Protein AF-A0A2E0V4E2-F1 (afdb_monomer_lite)

pLDDT: mean 83.66, std 15.44, range [44.81, 98.44]

Structure (mmCIF, N/CA/C/O backbone):
data_AF-A0A2E0V4E2-F1
#
_entry.id   AF-A0A2E0V4E2-F1
#
loop_
_atom_site.group_PDB
_atom_site.id
_atom_site.type_symbol
_atom_site.label_atom_id
_atom_site.label_alt_id
_atom_site.label_comp_id
_atom_site.label_asym_id
_atom_site.label_entity_id
_atom_site.label_seq_id
_atom_site.pdbx_PDB_ins_code
_atom_site.Cartn_x
_atom_site.Cartn_y
_atom_site.Cartn_z
_atom_site.occupancy
_atom_site.B_iso_or_equiv
_atom_site.auth_seq_id
_atom_site.auth_comp_id
_atom_site.auth_asym_id
_atom_site.auth_atom_id
_atom_site.pdbx_PDB_model_num
ATOM 1 N N . MET A 1 1 ? -40.213 5.664 66.141 1.00 51.62 1 MET A N 1
ATOM 2 C CA . MET A 1 1 ? -40.006 5.781 64.682 1.00 51.62 1 MET A CA 1
ATOM 3 C C . MET A 1 1 ? -38.745 5.040 64.288 1.00 51.62 1 MET A C 1
ATOM 5 O O . MET A 1 1 ? -37.686 5.347 64.804 1.00 51.62 1 MET A O 1
ATOM 9 N N . SER A 1 2 ? -38.820 4.054 63.411 1.00 54.03 2 SER A N 1
ATOM 10 C CA . SER A 1 2 ? -39.214 2.672 63.722 1.00 54.03 2 SER A CA 1
ATOM 11 C C . SER A 1 2 ? -38.212 1.776 62.985 1.00 54.03 2 SER A C 1
ATOM 13 O O . SER A 1 2 ? -37.871 2.069 61.844 1.00 54.03 2 SER A O 1
ATOM 15 N N . ARG A 1 3 ? -37.694 0.730 63.645 1.00 74.69 3 ARG A N 1
ATOM 16 C CA . ARG A 1 3 ? -36.591 -0.151 63.185 1.00 74.69 3 ARG A CA 1
ATOM 17 C C . ARG A 1 3 ? -36.674 -0.575 61.710 1.00 74.69 3 ARG A C 1
ATOM 19 O O . ARG A 1 3 ? -35.644 -0.775 61.081 1.00 74.69 3 ARG A O 1
ATOM 26 N N . SER A 1 4 ? -37.879 -0.643 61.153 1.00 78.94 4 SER A N 1
ATOM 27 C CA . SER A 1 4 ? -38.151 -0.875 59.737 1.00 78.94 4 SER A CA 1
ATOM 28 C C . SER A 1 4 ? -37.421 0.104 58.808 1.00 78.94 4 SER A C 1
ATOM 30 O O . SER A 1 4 ? -36.828 -0.335 57.834 1.00 78.94 4 SER A O 1
ATOM 32 N N . TRP A 1 5 ? -37.387 1.405 59.113 1.00 87.06 5 TRP A N 1
ATOM 33 C CA . TRP A 1 5 ? -36.746 2.407 58.247 1.00 87.06 5 TRP A CA 1
ATOM 34 C C . TRP A 1 5 ? -35.226 2.201 58.120 1.00 87.06 5 TRP A C 1
ATOM 36 O O . TRP A 1 5 ? -34.673 2.359 57.036 1.00 87.06 5 TRP A O 1
ATOM 46 N N . LEU A 1 6 ? -34.569 1.755 59.197 1.00 87.12 6 LEU A N 1
ATOM 47 C CA . LEU A 1 6 ? -33.147 1.382 59.183 1.00 87.12 6 LEU A CA 1
ATOM 48 C C . LEU A 1 6 ? -32.885 0.099 58.379 1.00 87.12 6 LEU A C 1
ATOM 50 O O . LEU A 1 6 ? -31.862 -0.017 57.717 1.00 87.12 6 LEU A O 1
ATOM 54 N N . ILE A 1 7 ? -33.801 -0.870 58.414 1.00 90.19 7 ILE A N 1
ATOM 55 C CA . ILE A 1 7 ? -33.654 -2.118 57.647 1.00 90.19 7 ILE A CA 1
ATOM 56 C C . ILE A 1 7 ? -33.780 -1.834 56.144 1.00 90.19 7 ILE A C 1
ATOM 58 O O . ILE A 1 7 ? -32.973 -2.322 55.354 1.00 90.19 7 ILE A O 1
ATOM 62 N N . TRP A 1 8 ? -34.746 -0.998 55.749 1.00 93.94 8 TRP A N 1
ATOM 63 C CA . TRP A 1 8 ? -34.920 -0.590 54.354 1.00 93.94 8 TRP A CA 1
ATOM 64 C C . TRP A 1 8 ? -33.734 0.222 53.825 1.00 93.94 8 TRP A C 1
ATOM 66 O O . TRP A 1 8 ? -33.329 0.009 52.685 1.00 93.94 8 TRP A O 1
ATOM 76 N N . SER A 1 9 ? -33.137 1.104 54.636 1.00 94.50 9 SER A N 1
ATOM 77 C CA . SER A 1 9 ? -31.962 1.871 54.204 1.00 94.50 9 SER A CA 1
ATOM 78 C C . SER A 1 9 ? -30.729 0.987 54.005 1.00 94.50 9 SER A C 1
ATOM 80 O O . SER A 1 9 ? -30.038 1.134 52.999 1.00 94.50 9 SER A O 1
ATOM 82 N N . VAL A 1 10 ? -30.482 0.026 54.902 1.00 94.38 10 VAL A N 1
ATOM 83 C CA . VAL A 1 10 ? -29.373 -0.933 54.764 1.00 94.38 10 VAL A CA 1
ATOM 84 C C . VAL A 1 10 ? -29.558 -1.815 53.529 1.00 94.38 10 VAL A C 1
ATOM 86 O O . VAL A 1 10 ? -28.608 -2.017 52.772 1.00 94.38 10 VAL A O 1
ATOM 89 N N . LEU A 1 11 ? -30.777 -2.301 53.282 1.00 94.31 11 LEU A N 1
ATOM 90 C CA . LEU A 1 11 ? -31.077 -3.100 52.094 1.00 94.31 11 LEU A CA 1
ATOM 91 C C . LEU A 1 11 ? -30.887 -2.288 50.807 1.00 94.31 11 LEU A C 1
ATOM 93 O O . LEU A 1 11 ? -30.248 -2.768 49.872 1.00 94.31 11 LEU A O 1
ATOM 97 N N . ALA A 1 12 ? -31.376 -1.046 50.777 1.00 96.00 12 ALA A N 1
ATOM 98 C CA . ALA A 1 12 ? -31.186 -0.148 49.642 1.00 96.00 12 ALA A CA 1
ATOM 99 C C . ALA A 1 12 ? -29.699 0.151 49.394 1.00 96.00 12 ALA A C 1
ATOM 101 O O . ALA A 1 12 ? -29.256 0.134 48.248 1.00 96.00 12 ALA A O 1
ATOM 102 N N . ALA A 1 13 ? -28.913 0.359 50.453 1.00 96.06 13 ALA A N 1
ATOM 103 C CA . ALA A 1 13 ? -27.472 0.561 50.342 1.00 96.06 13 ALA A CA 1
ATOM 104 C C . ALA A 1 13 ? -26.766 -0.673 49.757 1.00 96.06 13 ALA A C 1
ATOM 106 O O . ALA A 1 13 ? -25.946 -0.540 48.853 1.00 96.06 13 ALA A O 1
ATOM 107 N N . CYS A 1 14 ? -27.116 -1.878 50.218 1.00 95.56 14 CYS A N 1
ATOM 108 C CA . CYS A 1 14 ? -26.550 -3.121 49.695 1.00 95.56 14 CYS A CA 1
ATOM 109 C C . CYS A 1 14 ? -26.903 -3.327 48.211 1.00 95.56 14 CYS A C 1
ATOM 111 O O . CYS A 1 14 ? -26.028 -3.622 47.398 1.00 95.56 14 CYS A O 1
ATOM 113 N N . ALA A 1 15 ? -28.162 -3.083 47.836 1.00 96.31 15 ALA A N 1
ATOM 114 C CA . ALA A 1 15 ? -28.607 -3.154 46.447 1.00 96.31 15 ALA A CA 1
ATOM 115 C C . ALA A 1 15 ? -27.879 -2.133 45.553 1.00 96.31 15 ALA A C 1
ATOM 117 O O . ALA A 1 15 ? -27.413 -2.489 44.472 1.00 96.31 15 ALA A O 1
ATOM 118 N N . LEU A 1 16 ? -27.719 -0.888 46.018 1.00 97.12 16 LEU A N 1
ATOM 119 C CA . LEU A 1 16 ?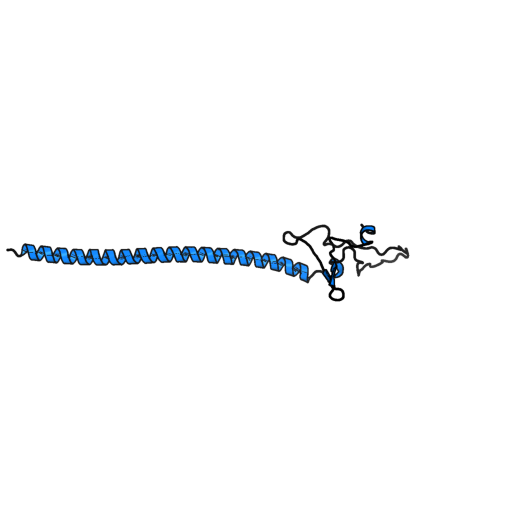 -26.980 0.151 45.294 1.00 97.12 16 LEU A CA 1
ATOM 120 C C . LEU A 1 16 ? -25.508 -0.212 45.095 1.00 97.12 16 LEU A C 1
ATOM 122 O O . LEU A 1 16 ? -24.970 0.049 44.023 1.00 97.12 16 LEU A O 1
ATOM 126 N N . LEU A 1 17 ? -24.863 -0.835 46.084 1.00 97.12 17 LEU A N 1
ATOM 127 C CA . LEU A 1 17 ? -23.480 -1.297 45.943 1.00 97.12 17 LEU A CA 1
ATOM 128 C C . LEU A 1 17 ? -23.349 -2.375 44.861 1.00 97.12 17 LEU A C 1
ATOM 130 O O . LEU A 1 17 ? -22.446 -2.289 44.031 1.00 97.12 17 LEU A O 1
ATOM 134 N N . ILE A 1 18 ? -24.260 -3.353 44.831 1.00 96.62 18 ILE A N 1
ATOM 135 C CA . ILE A 1 18 ? -24.245 -4.428 43.827 1.00 96.62 18 ILE A CA 1
ATOM 136 C C . ILE A 1 18 ? -24.488 -3.859 42.426 1.00 96.62 18 ILE A C 1
ATOM 138 O O . ILE A 1 18 ? -23.710 -4.119 41.508 1.00 96.62 18 ILE A O 1
ATOM 142 N N . VAL A 1 19 ? -25.536 -3.045 42.263 1.00 97.00 19 VAL A N 1
ATOM 143 C CA . VAL A 1 19 ? -25.867 -2.425 40.972 1.00 97.00 19 VAL A CA 1
ATOM 144 C C . VAL A 1 19 ? -24.749 -1.488 40.519 1.00 97.00 19 VAL A C 1
ATOM 146 O O . VAL A 1 19 ? -24.380 -1.505 39.350 1.00 97.00 19 VAL A O 1
ATOM 149 N N . GLY A 1 20 ? -24.159 -0.718 41.435 1.00 97.44 20 GLY A N 1
ATOM 150 C CA . GLY A 1 20 ? -23.031 0.163 41.142 1.00 97.44 20 GLY A CA 1
ATOM 151 C C . GLY A 1 20 ? -21.796 -0.601 40.664 1.00 97.44 20 GLY A C 1
ATOM 152 O O . GLY A 1 20 ? -21.200 -0.225 39.656 1.00 97.44 20 GLY A O 1
ATOM 153 N N . ALA A 1 21 ? -21.442 -1.704 41.331 1.00 96.69 21 ALA A N 1
ATOM 154 C CA . ALA A 1 21 ? -20.321 -2.549 40.925 1.00 96.69 21 ALA A CA 1
ATOM 155 C C . ALA A 1 21 ? -20.545 -3.173 39.538 1.00 96.69 21 ALA A C 1
ATOM 157 O O . ALA A 1 21 ? -19.646 -3.150 38.697 1.00 96.69 21 ALA A O 1
ATOM 158 N N . MET A 1 22 ? -21.755 -3.674 39.279 1.00 97.12 22 MET A N 1
ATOM 159 C CA . MET A 1 22 ? -22.117 -4.292 38.003 1.00 97.12 22 MET A CA 1
ATOM 160 C C . MET A 1 22 ? -22.198 -3.269 36.862 1.00 97.12 22 MET A C 1
ATOM 162 O O . MET A 1 22 ? -21.741 -3.534 35.752 1.00 97.12 22 MET A O 1
ATOM 166 N N . ALA A 1 23 ? -22.716 -2.069 37.126 1.00 96.88 23 ALA A N 1
ATOM 167 C CA . ALA A 1 23 ? -22.721 -0.977 36.157 1.00 96.88 23 ALA A CA 1
ATOM 168 C C . ALA A 1 23 ? -21.293 -0.520 35.823 1.00 96.88 23 ALA A C 1
ATOM 170 O O . ALA A 1 23 ? -20.975 -0.269 34.660 1.00 96.88 23 ALA A O 1
ATOM 171 N N . TRP A 1 24 ? -20.411 -0.455 36.824 1.00 97.94 24 TRP A N 1
ATOM 172 C CA . TRP A 1 24 ? -19.012 -0.093 36.618 1.00 97.94 24 TRP A CA 1
ATOM 173 C C . TRP A 1 24 ? -18.258 -1.140 35.792 1.00 97.94 24 TRP A C 1
ATOM 175 O O . TRP A 1 24 ? -17.572 -0.771 34.838 1.00 97.94 24 TRP A O 1
ATOM 185 N N . SER A 1 25 ? -18.423 -2.432 36.099 1.00 97.06 25 SER A N 1
ATOM 186 C CA . SER A 1 25 ? -17.797 -3.505 35.317 1.00 97.06 25 SER A CA 1
ATOM 187 C C . SER A 1 25 ? -18.317 -3.541 33.881 1.00 97.06 25 SER A C 1
ATOM 189 O O . SER A 1 25 ? -17.521 -3.667 32.955 1.00 97.06 25 SER A O 1
ATOM 191 N N . THR A 1 26 ? -19.622 -3.340 33.682 1.00 96.88 26 THR A N 1
ATOM 192 C CA . THR A 1 26 ? -20.242 -3.296 32.348 1.00 96.88 26 THR A CA 1
ATOM 193 C C . THR A 1 26 ? -19.705 -2.130 31.524 1.00 96.88 26 THR A C 1
ATOM 195 O O . THR A 1 26 ? -19.318 -2.311 30.376 1.00 96.88 26 THR A O 1
ATOM 198 N N . ASN A 1 27 ? -19.595 -0.936 32.113 1.00 97.19 27 ASN A N 1
ATOM 199 C CA . ASN A 1 27 ? -19.032 0.221 31.416 1.00 97.19 27 ASN A CA 1
ATOM 200 C C . ASN A 1 27 ? -17.558 -0.016 31.030 1.00 97.19 27 ASN A C 1
ATOM 202 O O . ASN A 1 27 ? -17.116 0.371 29.952 1.00 97.19 27 ASN A O 1
ATOM 206 N N . LYS A 1 28 ? -16.791 -0.711 31.880 1.00 97.25 28 LYS A N 1
ATOM 207 C CA . LYS A 1 28 ? -15.421 -1.114 31.540 1.00 97.25 28 LYS A CA 1
ATOM 208 C C . LYS A 1 28 ? -15.359 -2.169 30.441 1.00 97.25 28 LYS A C 1
ATOM 210 O O . LYS A 1 28 ? -14.478 -2.054 29.598 1.00 97.25 28 LYS A O 1
ATOM 215 N N . ALA A 1 29 ? -16.277 -3.130 30.422 1.00 97.31 29 ALA A N 1
ATOM 216 C CA . ALA A 1 29 ? -16.377 -4.104 29.340 1.00 97.31 29 ALA A CA 1
ATOM 217 C C . ALA A 1 29 ? -16.668 -3.415 27.997 1.00 97.31 29 ALA A C 1
ATOM 219 O O . ALA A 1 29 ? -15.917 -3.618 27.052 1.00 97.31 29 ALA A O 1
ATOM 220 N N . ILE A 1 30 ? -17.645 -2.501 27.950 1.00 97.31 30 ILE A N 1
ATOM 221 C CA . ILE A 1 30 ? -17.983 -1.743 26.731 1.00 97.31 30 ILE A CA 1
ATOM 222 C C . ILE A 1 30 ? -16.782 -0.922 26.239 1.00 97.31 30 ILE A C 1
ATOM 224 O O . ILE A 1 30 ? -16.432 -0.977 25.066 1.00 97.31 30 ILE A O 1
ATOM 228 N N . GLN A 1 31 ? -16.078 -0.222 27.137 1.00 96.62 31 GLN A N 1
ATOM 229 C CA . GLN A 1 31 ? -14.870 0.532 26.765 1.00 96.62 31 GLN A CA 1
ATOM 230 C C . GLN A 1 31 ? -13.743 -0.359 26.221 1.00 96.62 31 GLN A C 1
ATOM 232 O O . GLN A 1 31 ? -12.905 0.116 25.454 1.00 96.62 31 GLN A O 1
ATOM 237 N N . LEU A 1 32 ? -13.657 -1.615 26.668 1.00 97.19 32 LEU A N 1
ATOM 238 C CA . LEU A 1 32 ? -12.674 -2.570 26.157 1.00 97.19 32 LEU A CA 1
ATOM 239 C C . LEU A 1 32 ? -13.087 -3.097 24.786 1.00 97.19 32 LEU A C 1
ATOM 241 O O . LEU A 1 32 ? -12.245 -3.127 23.897 1.00 97.19 32 LEU A O 1
ATOM 245 N N . GLU A 1 33 ? -14.361 -3.438 24.604 1.00 97.00 33 GLU A N 1
ATOM 246 C CA . GLU A 1 33 ? -14.906 -3.878 23.317 1.00 97.00 33 GLU A CA 1
ATOM 247 C C . GLU A 1 33 ? -14.745 -2.799 22.241 1.00 97.00 33 GLU A C 1
ATOM 249 O O . GLU A 1 33 ? -14.282 -3.102 21.147 1.00 97.00 33 GLU A O 1
ATOM 254 N N . GLU A 1 34 ? -15.019 -1.529 22.555 1.00 96.62 34 GLU A N 1
ATOM 255 C CA . GLU A 1 34 ? -14.806 -0.413 21.621 1.00 96.62 34 GLU A CA 1
ATOM 256 C C . GLU A 1 34 ? -13.338 -0.293 21.191 1.00 96.62 34 GLU A C 1
ATOM 258 O O . GLU A 1 34 ? -13.034 -0.140 20.008 1.00 96.62 34 GLU A O 1
ATOM 263 N N . LYS A 1 35 ? -12.406 -0.393 22.145 1.00 96.69 35 LYS A N 1
ATOM 264 C CA . LYS A 1 35 ? -10.967 -0.348 21.849 1.00 96.69 35 LYS A CA 1
ATOM 265 C C . LYS A 1 35 ? -10.510 -1.554 21.045 1.00 96.69 35 LYS A C 1
ATOM 267 O O . LYS A 1 35 ? -9.656 -1.406 20.177 1.00 96.69 35 LYS A O 1
ATOM 272 N N . GLN A 1 36 ? -11.051 -2.727 21.351 1.00 96.94 36 GLN A N 1
ATOM 273 C CA . GLN A 1 36 ? -10.741 -3.948 20.631 1.00 96.94 36 GLN A CA 1
ATOM 274 C C . GLN A 1 36 ? -11.250 -3.866 19.190 1.00 96.94 36 GLN A C 1
ATOM 276 O O . GLN A 1 36 ? -10.480 -4.140 18.281 1.00 96.94 36 GLN A O 1
ATOM 281 N N . ALA A 1 37 ? -12.480 -3.397 18.972 1.00 96.44 37 ALA A N 1
ATOM 282 C CA . ALA A 1 37 ? -13.040 -3.218 17.635 1.00 96.44 37 ALA A CA 1
ATOM 283 C C . ALA A 1 37 ? -12.217 -2.233 16.787 1.00 96.44 37 ALA A C 1
ATOM 285 O O . ALA A 1 37 ? -11.959 -2.491 15.613 1.00 96.44 37 ALA A O 1
ATOM 286 N N . LEU A 1 38 ? -11.756 -1.128 17.386 1.00 96.88 38 LEU A N 1
ATOM 287 C CA . LEU A 1 38 ? -10.854 -0.188 16.713 1.00 96.88 38 LEU A CA 1
ATOM 288 C C . LEU A 1 38 ? -9.515 -0.849 16.359 1.00 96.88 38 LEU A C 1
ATOM 290 O O . LEU A 1 38 ? -9.098 -0.788 15.205 1.00 96.88 38 LEU A O 1
ATOM 294 N N . ALA A 1 39 ? -8.888 -1.539 17.314 1.00 96.38 39 ALA A N 1
ATOM 295 C CA . ALA A 1 39 ? -7.614 -2.221 17.094 1.00 96.38 39 ALA A CA 1
ATOM 296 C C . ALA A 1 39 ? -7.712 -3.333 16.034 1.00 96.38 39 ALA A C 1
ATOM 298 O O . ALA A 1 39 ? -6.794 -3.497 15.235 1.00 96.38 39 ALA A O 1
ATOM 299 N N . GLU A 1 40 ? -8.821 -4.074 15.998 1.00 96.75 40 GLU A N 1
ATOM 300 C CA . GLU A 1 40 ? -9.098 -5.074 14.963 1.00 96.75 40 GLU A CA 1
ATOM 301 C C . GLU A 1 40 ? -9.235 -4.415 13.584 1.00 96.75 40 GLU A C 1
ATOM 303 O O . GLU A 1 40 ? -8.632 -4.886 12.621 1.00 96.75 40 GLU A O 1
ATOM 308 N N . SER A 1 41 ? -9.949 -3.287 13.487 1.00 96.25 41 SER A N 1
ATOM 309 C CA . SER A 1 41 ? -10.097 -2.564 12.217 1.00 96.25 41 SER A CA 1
ATOM 310 C C . SER A 1 41 ? -8.777 -1.980 11.695 1.00 96.25 41 SER A C 1
ATOM 312 O O . SER A 1 41 ? -8.508 -2.050 10.493 1.00 96.25 41 SER A O 1
ATOM 314 N N . ASP A 1 42 ? -7.928 -1.469 12.591 1.00 97.19 42 ASP A N 1
ATOM 315 C CA . ASP A 1 42 ? -6.602 -0.957 12.243 1.00 97.19 42 ASP A CA 1
ATOM 316 C C . ASP A 1 42 ? -5.692 -2.102 11.777 1.00 97.19 42 ASP A C 1
ATOM 318 O O . ASP A 1 42 ? -5.045 -1.998 10.733 1.00 97.19 42 ASP A O 1
ATOM 322 N N . ALA A 1 43 ? -5.709 -3.238 12.483 1.00 97.38 43 ALA A N 1
ATOM 323 C CA . ALA A 1 43 ? -4.943 -4.424 12.108 1.00 97.38 43 ALA A CA 1
ATOM 324 C C . ALA A 1 43 ? -5.372 -4.991 10.742 1.00 97.38 43 ALA A C 1
ATOM 326 O O . ALA A 1 43 ? -4.526 -5.404 9.946 1.00 97.38 43 ALA A O 1
ATOM 327 N N . GLU A 1 44 ? -6.671 -4.983 10.426 1.00 97.75 44 GLU A N 1
ATOM 328 C CA . GLU A 1 44 ? -7.155 -5.371 9.098 1.00 97.75 44 GLU A CA 1
ATOM 329 C C . GLU A 1 44 ? -6.631 -4.449 7.992 1.00 97.75 44 GLU A C 1
ATOM 331 O O . GLU A 1 44 ? -6.280 -4.923 6.906 1.00 97.75 44 GLU A O 1
ATOM 336 N N . LEU A 1 45 ? -6.592 -3.137 8.238 1.00 97.56 45 LEU A N 1
ATOM 337 C CA . LEU A 1 45 ? -6.066 -2.176 7.274 1.00 97.56 45 LEU A CA 1
ATOM 338 C C . LEU A 1 45 ? -4.567 -2.395 7.054 1.00 97.56 45 LEU A C 1
ATOM 340 O O . LEU A 1 45 ? -4.130 -2.488 5.904 1.00 97.56 45 LEU A O 1
ATOM 344 N N . GLU A 1 46 ? -3.796 -2.522 8.134 1.00 98.06 46 GLU A N 1
ATOM 345 C CA . GLU A 1 46 ? -2.359 -2.799 8.078 1.00 98.06 46 GLU A CA 1
ATOM 346 C C . GLU A 1 46 ? -2.066 -4.085 7.302 1.00 98.06 46 GLU A C 1
ATOM 348 O O . GLU A 1 46 ? -1.190 -4.106 6.433 1.00 98.06 46 GLU A O 1
ATOM 353 N N . GLU A 1 47 ? -2.841 -5.144 7.538 1.00 97.81 47 GLU A N 1
ATOM 354 C CA . GLU A 1 47 ? -2.673 -6.415 6.841 1.00 97.81 47 GLU A CA 1
ATOM 355 C C . GLU A 1 47 ? -2.966 -6.297 5.341 1.00 97.81 47 GLU A C 1
ATOM 357 O O . GLU A 1 47 ? -2.219 -6.825 4.512 1.00 97.81 47 GLU A O 1
ATOM 362 N N . ARG A 1 48 ? -4.014 -5.558 4.961 1.00 98.12 48 ARG A N 1
ATOM 363 C CA . ARG A 1 48 ? -4.335 -5.305 3.548 1.00 98.12 48 ARG A CA 1
ATOM 364 C C . ARG A 1 48 ? -3.232 -4.507 2.860 1.00 98.12 48 ARG A C 1
ATOM 366 O O . ARG A 1 48 ? -2.850 -4.860 1.745 1.00 98.12 48 ARG A O 1
ATOM 373 N N . VAL A 1 49 ? -2.694 -3.483 3.525 1.00 98.25 49 VAL A N 1
ATOM 374 C CA . VAL A 1 49 ? -1.573 -2.677 3.013 1.00 98.25 49 VAL A CA 1
ATOM 375 C C . VAL A 1 49 ? -0.325 -3.540 2.842 1.00 98.25 49 VAL A C 1
ATOM 377 O O . VAL A 1 49 ? 0.309 -3.519 1.783 1.00 98.25 49 VAL A O 1
ATOM 380 N N . ARG A 1 50 ? -0.000 -4.360 3.846 1.00 98.19 50 ARG A N 1
ATOM 381 C CA . ARG A 1 50 ? 1.127 -5.295 3.796 1.00 98.19 50 ARG A CA 1
ATOM 382 C C . ARG A 1 50 ? 0.983 -6.282 2.641 1.00 98.19 50 ARG A C 1
ATOM 384 O O . ARG A 1 50 ? 1.937 -6.500 1.897 1.00 98.19 50 ARG A O 1
ATOM 391 N N . MET A 1 51 ? -0.213 -6.833 2.446 1.00 98.44 51 MET A N 1
ATOM 392 C CA . MET A 1 51 ? -0.499 -7.754 1.350 1.00 98.44 51 MET A CA 1
ATOM 393 C C . MET A 1 51 ? -0.394 -7.075 -0.019 1.00 98.44 51 MET A C 1
ATOM 395 O O . MET A 1 51 ? 0.186 -7.654 -0.939 1.00 98.44 51 MET A O 1
ATOM 399 N N . SER A 1 52 ? -0.927 -5.859 -0.178 1.00 98.06 52 SER A N 1
ATOM 400 C CA . SER A 1 52 ? -0.804 -5.129 -1.444 1.00 98.06 52 SER A CA 1
ATOM 401 C C . SER A 1 52 ? 0.650 -4.807 -1.763 1.00 98.06 52 SER A C 1
ATOM 403 O O . SER A 1 52 ? 1.079 -5.014 -2.895 1.00 98.06 52 SER A O 1
ATOM 405 N N . LEU A 1 53 ? 1.426 -4.384 -0.762 1.00 97.88 53 LEU A N 1
ATOM 406 C CA . LEU A 1 53 ? 2.835 -4.062 -0.947 1.00 97.88 53 LEU A CA 1
ATOM 407 C C . LEU A 1 53 ? 3.640 -5.305 -1.330 1.00 97.88 53 LEU A C 1
ATOM 409 O O . LEU A 1 53 ? 4.427 -5.250 -2.267 1.00 97.88 53 LEU A O 1
ATOM 413 N N . ALA A 1 54 ? 3.383 -6.444 -0.682 1.00 97.75 54 ALA A N 1
ATOM 414 C CA . ALA A 1 54 ? 4.021 -7.708 -1.038 1.00 97.75 54 ALA A CA 1
ATOM 415 C C . ALA A 1 54 ? 3.697 -8.141 -2.481 1.00 97.75 54 ALA A C 1
ATOM 417 O O . ALA A 1 54 ? 4.564 -8.649 -3.190 1.00 97.75 54 ALA A O 1
ATOM 418 N N . ARG A 1 55 ? 2.461 -7.913 -2.949 1.00 96.06 55 ARG A N 1
ATOM 419 C CA . ARG A 1 55 ? 2.085 -8.183 -4.348 1.00 96.06 55 ARG A CA 1
ATOM 420 C C . ARG A 1 55 ? 2.793 -7.248 -5.326 1.00 96.06 55 ARG A C 1
ATOM 422 O O . ARG A 1 55 ? 3.248 -7.710 -6.367 1.00 96.06 55 ARG A O 1
ATOM 429 N N . MET A 1 56 ? 2.904 -5.964 -4.990 1.00 96.25 56 MET A N 1
ATOM 430 C CA . MET A 1 56 ? 3.643 -4.992 -5.799 1.00 96.25 56 MET A CA 1
ATOM 431 C C . MET A 1 56 ? 5.131 -5.347 -5.876 1.00 96.25 56 MET A C 1
ATOM 433 O O . MET A 1 56 ? 5.699 -5.329 -6.963 1.00 96.25 56 MET A O 1
ATOM 437 N N . ASP A 1 57 ? 5.740 -5.727 -4.753 1.00 96.50 57 ASP A N 1
ATOM 438 C CA . ASP A 1 57 ? 7.152 -6.113 -4.674 1.00 96.50 57 ASP A CA 1
ATOM 439 C C . ASP A 1 57 ? 7.448 -7.381 -5.485 1.00 96.50 57 ASP A C 1
ATOM 441 O O . ASP A 1 57 ? 8.406 -7.432 -6.257 1.00 96.50 57 ASP A O 1
ATOM 445 N N . SER A 1 58 ? 6.564 -8.380 -5.405 1.00 94.94 58 SER A N 1
ATOM 446 C CA . SER A 1 58 ? 6.668 -9.584 -6.230 1.00 94.94 58 SER A CA 1
ATOM 447 C C . SER A 1 58 ? 6.557 -9.274 -7.726 1.00 94.94 58 SER A C 1
ATOM 449 O O . SER A 1 58 ? 7.311 -9.849 -8.513 1.00 94.94 58 SER A O 1
ATOM 451 N N . ALA A 1 59 ? 5.648 -8.380 -8.129 1.00 92.62 59 ALA A N 1
ATOM 452 C CA . ALA A 1 59 ? 5.509 -7.976 -9.527 1.00 92.62 59 ALA A CA 1
ATOM 453 C C . ALA A 1 59 ? 6.741 -7.193 -10.020 1.00 92.62 59 ALA A C 1
ATOM 455 O O . ALA A 1 59 ? 7.274 -7.487 -11.090 1.00 92.62 59 ALA A O 1
ATOM 456 N N . ALA A 1 60 ? 7.236 -6.248 -9.216 1.00 93.50 60 ALA A N 1
ATOM 457 C CA . ALA A 1 60 ? 8.423 -5.454 -9.529 1.00 93.50 60 ALA A CA 1
ATOM 458 C C . ALA A 1 60 ? 9.692 -6.319 -9.613 1.00 93.50 60 ALA A C 1
ATOM 460 O O . ALA A 1 60 ? 10.500 -6.148 -10.524 1.00 93.50 60 ALA A O 1
ATOM 461 N N . SER A 1 61 ? 9.839 -7.293 -8.711 1.00 94.81 61 SER A N 1
ATOM 462 C CA . SER A 1 61 ? 10.957 -8.243 -8.718 1.00 94.81 61 SER A CA 1
ATOM 463 C C . SER A 1 61 ? 10.993 -9.080 -9.995 1.00 94.81 61 SER A C 1
ATOM 465 O O . SER A 1 61 ? 12.061 -9.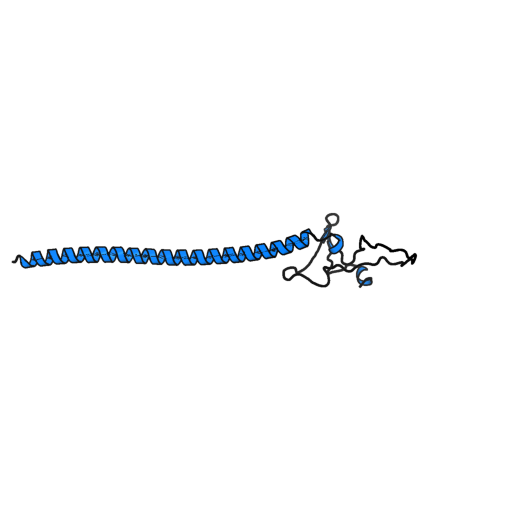278 -10.570 1.00 94.81 61 SER A O 1
ATOM 467 N N . GLY A 1 62 ? 9.830 -9.535 -10.474 1.00 91.25 62 GLY A N 1
ATOM 468 C CA . GLY A 1 62 ? 9.721 -10.252 -11.745 1.00 91.25 62 GLY A CA 1
ATOM 469 C C . GLY A 1 62 ? 10.221 -9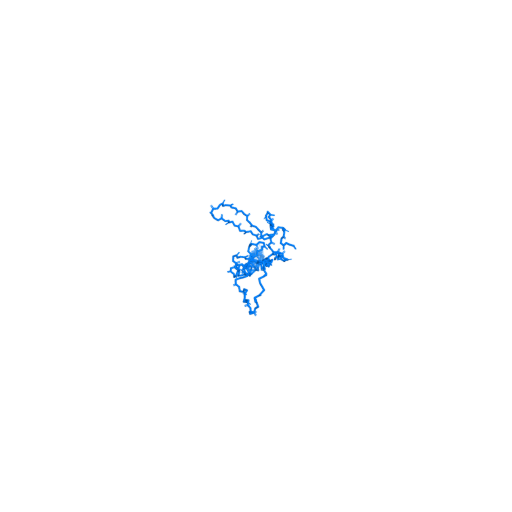.421 -12.928 1.00 91.25 62 GLY A C 1
ATOM 470 O O . GLY A 1 62 ? 11.004 -9.916 -13.737 1.00 91.25 62 GLY A O 1
ATOM 471 N N . LEU A 1 63 ? 9.836 -8.142 -12.985 1.00 90.31 63 LEU A N 1
ATOM 472 C CA . LEU A 1 63 ? 10.316 -7.215 -14.011 1.00 90.31 63 LEU A CA 1
ATOM 473 C C . LEU A 1 63 ? 11.834 -6.994 -13.914 1.00 90.31 63 LEU A C 1
ATOM 475 O O . LEU A 1 63 ? 12.532 -7.070 -14.919 1.00 90.31 63 LEU A O 1
ATOM 479 N N . MET A 1 64 ? 12.354 -6.784 -12.703 1.00 92.25 64 MET A N 1
ATOM 480 C CA . MET A 1 64 ? 13.782 -6.548 -12.478 1.00 92.25 64 MET A CA 1
ATOM 481 C C . MET A 1 64 ? 14.648 -7.742 -12.901 1.00 92.25 64 MET A C 1
ATOM 483 O O . MET A 1 64 ? 15.726 -7.552 -13.457 1.00 92.25 64 MET A O 1
ATOM 487 N N . ILE A 1 65 ? 14.190 -8.977 -12.663 1.00 93.31 65 ILE A N 1
ATOM 488 C CA . ILE A 1 65 ? 14.917 -10.187 -13.077 1.00 93.31 65 ILE A CA 1
ATOM 489 C C . ILE A 1 65 ? 15.023 -10.263 -14.602 1.00 93.31 65 ILE A C 1
ATOM 491 O O . ILE A 1 65 ? 16.100 -10.569 -15.113 1.00 93.31 65 ILE A O 1
ATOM 495 N N . LEU A 1 66 ? 13.928 -9.980 -15.315 1.00 89.00 66 LEU A N 1
ATOM 496 C CA . LEU A 1 66 ? 13.911 -9.982 -16.779 1.00 89.00 66 LEU A CA 1
ATOM 497 C C . LEU A 1 66 ? 14.860 -8.925 -17.346 1.00 89.00 66 LEU A C 1
ATOM 499 O O . LEU A 1 66 ? 15.646 -9.231 -18.239 1.00 89.00 66 LEU A O 1
ATOM 503 N N . GLU A 1 67 ? 14.833 -7.713 -16.793 1.00 88.69 67 GLU A N 1
ATOM 504 C CA . GLU A 1 67 ? 15.707 -6.630 -17.246 1.00 88.69 67 GLU A CA 1
ATOM 505 C C . GLU A 1 67 ? 17.181 -6.894 -16.907 1.00 88.69 67 GLU A C 1
ATOM 507 O O . GLU A 1 67 ? 18.047 -6.672 -17.744 1.00 88.69 67 GLU A O 1
ATOM 512 N N . ASN A 1 68 ? 17.491 -7.472 -15.743 1.00 91.50 68 ASN A N 1
ATOM 513 C CA . ASN A 1 68 ? 18.871 -7.812 -15.374 1.00 91.50 68 ASN A CA 1
ATOM 514 C C . ASN A 1 68 ? 19.481 -8.932 -16.240 1.00 91.50 68 ASN A C 1
ATOM 516 O O . ASN A 1 68 ? 20.700 -9.051 -16.331 1.00 91.50 68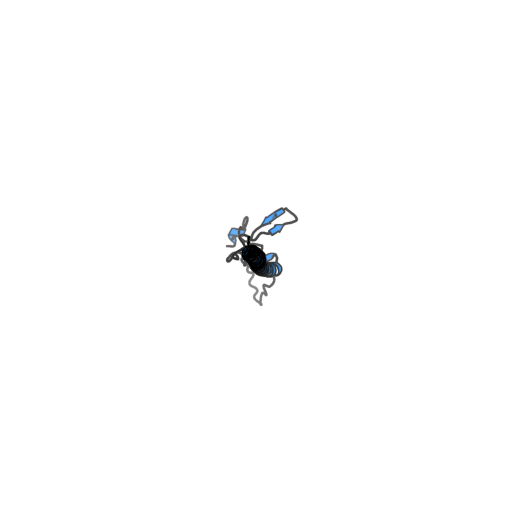 ASN A O 1
ATOM 520 N N . GLN A 1 69 ? 18.653 -9.779 -16.856 1.00 90.62 69 GLN A N 1
ATOM 521 C CA . GLN A 1 69 ? 19.108 -10.815 -17.791 1.00 90.62 69 GLN A CA 1
ATOM 522 C C . GLN A 1 69 ? 19.173 -10.322 -19.241 1.00 90.62 69 GLN A C 1
ATOM 524 O O . GLN A 1 69 ? 19.595 -11.078 -20.118 1.00 90.62 69 GLN A O 1
ATOM 529 N N . ARG A 1 70 ? 18.746 -9.085 -19.519 1.00 88.19 70 ARG A N 1
ATOM 530 C CA . ARG A 1 70 ? 18.656 -8.564 -20.879 1.00 88.19 70 ARG A CA 1
ATOM 531 C C . ARG A 1 70 ? 20.037 -8.113 -21.389 1.00 88.19 70 ARG A C 1
ATOM 533 O O . ARG A 1 70 ? 20.689 -7.301 -20.736 1.00 88.19 70 ARG A O 1
ATOM 540 N N . PRO A 1 71 ? 20.482 -8.588 -22.567 1.00 88.00 71 PRO A N 1
ATOM 541 C CA . PRO A 1 71 ? 21.673 -8.068 -23.235 1.00 88.00 71 PRO A CA 1
ATOM 542 C C . PRO A 1 71 ? 21.533 -6.595 -23.636 1.00 88.00 71 PRO A C 1
ATOM 544 O O . PRO A 1 71 ? 20.452 -6.156 -24.026 1.00 88.00 71 PRO A O 1
ATOM 547 N N . LEU A 1 72 ? 22.648 -5.858 -23.619 1.00 84.69 72 LEU A N 1
ATOM 548 C CA . LEU A 1 72 ? 22.685 -4.425 -23.949 1.00 84.69 72 LEU A CA 1
ATOM 549 C C . LEU A 1 72 ? 22.205 -4.134 -25.381 1.00 84.69 72 LEU A C 1
ATOM 551 O O . LEU A 1 72 ? 21.399 -3.234 -25.584 1.00 84.69 72 LEU A O 1
ATOM 555 N N . HIS A 1 73 ? 22.594 -4.956 -26.360 1.00 84.94 73 HIS A N 1
ATOM 556 C CA . HIS A 1 73 ? 22.210 -4.769 -27.766 1.00 84.94 73 HIS A CA 1
ATOM 557 C C . HIS A 1 73 ? 20.693 -4.894 -28.020 1.00 84.94 73 HIS A C 1
ATOM 559 O O . HIS A 1 73 ? 20.208 -4.487 -29.069 1.00 84.94 73 HIS A O 1
ATOM 565 N N . HIS A 1 74 ? 19.897 -5.409 -27.069 1.00 87.56 74 HIS A N 1
ATOM 566 C CA . HIS A 1 74 ? 18.436 -5.377 -27.195 1.00 87.56 74 HIS A CA 1
ATOM 567 C C . HIS A 1 74 ? 17.851 -3.959 -27.073 1.00 87.56 74 HIS A C 1
ATOM 569 O O . HIS A 1 74 ? 16.702 -3.763 -27.470 1.00 87.56 74 HIS A O 1
ATOM 575 N N . TYR A 1 75 ? 18.588 -2.985 -26.526 1.00 87.25 75 TYR A N 1
ATOM 576 C CA . TYR A 1 75 ? 18.144 -1.589 -26.423 1.00 87.25 75 TYR A CA 1
ATOM 577 C C . TYR A 1 75 ? 18.422 -0.766 -27.696 1.00 87.25 75 TYR A C 1
ATOM 579 O O . TYR A 1 75 ? 17.957 0.370 -27.808 1.00 87.25 75 TYR A O 1
ATOM 587 N N . GLU A 1 76 ? 19.077 -1.359 -28.693 1.00 85.38 76 GLU A N 1
ATOM 588 C CA . GLU A 1 76 ? 19.206 -0.792 -30.034 1.00 85.38 76 GLU A CA 1
ATOM 589 C C . GLU A 1 76 ? 17.986 -1.182 -30.886 1.00 85.38 76 GLU A C 1
ATOM 591 O O . GLU A 1 76 ? 17.505 -2.308 -30.762 1.00 85.38 76 GLU A O 1
ATOM 596 N N . PRO A 1 77 ? 17.456 -0.307 -31.761 1.00 82.50 77 PRO A N 1
ATOM 597 C CA . PRO A 1 77 ? 16.321 -0.650 -32.627 1.00 82.50 77 PRO A CA 1
ATOM 598 C C . PRO A 1 77 ? 16.610 -1.834 -33.563 1.00 82.50 77 PRO A C 1
ATOM 600 O O . PRO A 1 77 ? 15.746 -2.689 -33.784 1.00 82.50 77 PRO A O 1
ATOM 603 N N . PHE A 1 78 ? 17.843 -1.891 -34.069 1.00 82.25 78 PHE A N 1
ATOM 604 C CA . PHE A 1 78 ? 18.369 -2.927 -34.947 1.00 82.25 78 PHE A CA 1
ATOM 605 C C . PHE A 1 78 ? 19.768 -3.305 -34.471 1.00 82.25 78 PHE A C 1
ATOM 607 O O . PHE A 1 78 ? 20.592 -2.415 -34.291 1.00 82.25 78 PHE A O 1
ATOM 614 N N . PHE A 1 79 ? 20.042 -4.598 -34.309 1.00 79.19 79 PHE A N 1
ATOM 615 C CA . PHE A 1 79 ? 21.359 -5.082 -33.892 1.00 79.19 79 PHE A CA 1
ATOM 616 C C . PHE A 1 79 ? 21.828 -6.250 -34.764 1.00 79.19 79 PHE A C 1
ATOM 618 O O . PHE A 1 79 ? 21.030 -6.939 -35.408 1.00 79.19 79 PHE A O 1
ATOM 625 N N . GLU A 1 80 ? 23.137 -6.481 -34.795 1.00 76.25 80 GLU A N 1
ATOM 626 C CA . GLU A 1 80 ? 23.736 -7.644 -35.450 1.00 76.25 80 GLU A CA 1
ATOM 627 C C . GLU A 1 80 ? 23.873 -8.793 -34.437 1.00 76.25 80 GLU A C 1
ATOM 629 O O . GLU A 1 80 ? 24.493 -8.604 -33.389 1.00 76.25 80 GLU A O 1
ATOM 634 N N . PRO A 1 81 ? 23.308 -9.986 -34.702 1.00 69.44 81 PRO A N 1
ATOM 635 C CA . PRO A 1 81 ? 23.456 -11.117 -33.791 1.00 69.44 81 PRO A CA 1
ATOM 636 C C . PRO A 1 81 ? 24.925 -11.554 -33.689 1.00 69.44 81 PRO A C 1
ATOM 638 O O . PRO A 1 81 ? 25.566 -11.795 -34.711 1.00 69.44 81 PRO A O 1
ATOM 641 N N . GLU A 1 82 ? 25.449 -11.731 -32.472 1.00 64.81 82 GLU A N 1
ATOM 642 C CA . GLU A 1 82 ? 26.831 -12.210 -32.269 1.00 64.81 82 GLU A CA 1
ATOM 643 C C . GLU A 1 82 ? 27.052 -13.633 -32.836 1.00 64.81 82 GLU A C 1
ATOM 645 O O . GLU A 1 82 ? 28.150 -13.965 -33.281 1.00 64.81 82 GLU A O 1
ATOM 650 N N . ASP A 1 83 ? 25.988 -14.445 -32.910 1.00 59.91 83 ASP A N 1
ATOM 651 C CA . ASP A 1 83 ? 26.011 -15.852 -33.334 1.00 59.91 83 ASP A CA 1
ATOM 652 C C . ASP A 1 83 ? 25.421 -16.083 -34.740 1.00 59.91 83 ASP A C 1
ATOM 654 O O . ASP A 1 83 ? 24.648 -17.021 -34.972 1.00 59.91 83 ASP A O 1
ATOM 658 N N . VAL A 1 84 ? 25.802 -15.281 -35.740 1.00 56.78 84 VAL A N 1
ATOM 659 C CA . VAL A 1 84 ? 25.593 -15.696 -37.140 1.00 56.78 84 VAL A CA 1
ATOM 660 C C . VAL A 1 84 ? 26.622 -16.779 -37.483 1.00 56.78 84 VAL A C 1
ATOM 662 O O . VAL A 1 84 ? 27.621 -16.539 -38.165 1.00 56.78 84 VAL A O 1
ATOM 665 N N . LEU A 1 85 ? 26.383 -18.009 -37.008 1.00 54.25 85 LEU A N 1
ATOM 666 C CA . LEU A 1 85 ? 27.082 -19.205 -37.477 1.00 54.25 85 LEU A CA 1
ATOM 667 C C . LEU A 1 85 ? 26.763 -19.384 -38.961 1.00 54.25 85 LEU A C 1
ATOM 669 O O . LEU A 1 85 ? 25.815 -20.065 -39.353 1.00 54.25 85 LEU A O 1
ATOM 673 N N . THR A 1 86 ? 27.571 -18.741 -39.799 1.00 53.62 86 THR A N 1
ATOM 674 C CA . THR A 1 86 ? 27.541 -18.891 -41.248 1.00 53.62 86 THR A CA 1
ATOM 675 C C . THR A 1 86 ? 28.011 -20.305 -41.562 1.00 53.62 86 THR A C 1
ATOM 677 O O . THR A 1 86 ? 29.189 -20.562 -41.810 1.00 53.62 86 THR A O 1
ATOM 680 N N . ALA A 1 87 ? 27.087 -21.261 -41.501 1.00 49.53 87 ALA A N 1
ATOM 681 C CA . ALA A 1 87 ? 27.305 -22.608 -41.984 1.00 49.53 87 ALA A CA 1
ATOM 682 C C . ALA A 1 87 ? 27.516 -22.538 -43.505 1.00 49.53 87 ALA A C 1
ATOM 684 O O . ALA A 1 87 ? 26.580 -22.557 -44.296 1.00 49.53 87 ALA A O 1
ATOM 685 N N . SER A 1 88 ? 28.784 -22.432 -43.900 1.00 52.03 88 SER A N 1
ATOM 686 C CA . SER A 1 88 ? 29.330 -23.078 -45.093 1.00 52.03 88 SER A CA 1
ATOM 687 C C . SER A 1 88 ? 28.701 -22.729 -46.450 1.00 52.03 88 SER A C 1
ATOM 689 O O . SER A 1 88 ? 28.591 -23.611 -47.299 1.00 52.03 88 SER A O 1
ATOM 691 N N . PHE A 1 89 ? 28.389 -21.460 -46.728 1.00 49.69 89 PHE A N 1
ATOM 692 C CA . PHE A 1 89 ? 28.162 -21.016 -48.110 1.00 49.69 89 PHE A CA 1
ATOM 693 C C . PHE A 1 89 ? 28.858 -19.678 -48.387 1.00 49.69 89 PHE A C 1
ATOM 695 O O . PHE A 1 89 ? 28.534 -18.688 -47.734 1.00 49.69 89 PHE A O 1
ATOM 702 N N . PRO A 1 90 ? 29.778 -19.594 -49.372 1.00 46.47 90 PRO A N 1
ATOM 703 C CA . PRO A 1 90 ? 30.325 -18.326 -49.823 1.00 46.47 90 PRO A CA 1
ATOM 704 C C . PRO A 1 90 ? 29.278 -17.667 -50.722 1.00 46.47 90 PRO A C 1
ATOM 706 O O . PRO A 1 90 ? 29.359 -17.696 -51.948 1.00 46.47 90 PRO A O 1
ATOM 709 N N . ARG A 1 91 ? 28.238 -17.110 -50.108 1.00 44.81 91 ARG A N 1
ATOM 710 C CA . ARG A 1 91 ? 27.455 -16.054 -50.729 1.00 44.81 91 ARG A CA 1
ATOM 711 C C . ARG A 1 91 ? 27.720 -14.822 -49.895 1.00 44.81 91 ARG A C 1
ATOM 713 O O . ARG A 1 91 ? 27.202 -14.692 -48.796 1.00 44.81 91 ARG A O 1
ATOM 720 N N . GLN A 1 92 ? 28.579 -13.967 -50.431 1.00 51.09 92 GLN A N 1
ATOM 721 C CA . GLN A 1 92 ? 28.660 -12.572 -50.046 1.00 51.09 92 GLN A CA 1
ATOM 722 C C . GLN A 1 92 ? 27.244 -11.993 -50.158 1.00 51.09 92 GLN A C 1
ATOM 724 O O . GLN A 1 92 ? 26.757 -11.716 -51.253 1.00 51.09 92 GLN A O 1
ATOM 729 N N . VAL A 1 93 ? 26.538 -11.951 -49.032 1.00 47.34 93 VAL A N 1
ATOM 730 C CA . VAL A 1 93 ? 25.355 -11.121 -48.864 1.00 47.34 93 VAL A CA 1
ATOM 731 C C . VAL A 1 93 ? 25.920 -9.818 -48.329 1.00 47.34 93 VAL A C 1
ATOM 733 O O . VAL A 1 93 ? 26.213 -9.702 -47.144 1.00 47.34 93 VAL A O 1
ATOM 736 N N . ASP A 1 94 ? 26.197 -8.886 -49.239 1.00 48.06 94 ASP A N 1
ATOM 737 C CA . ASP A 1 94 ? 26.442 -7.497 -48.865 1.00 48.06 94 ASP A CA 1
ATOM 738 C C . ASP A 1 94 ? 25.165 -6.998 -48.174 1.00 48.06 94 ASP A C 1
ATOM 740 O O . ASP A 1 94 ? 24.135 -6.794 -48.817 1.00 48.06 94 ASP A O 1
ATOM 744 N N . GLY A 1 95 ? 25.216 -6.901 -46.848 1.00 51.97 95 GLY A N 1
ATOM 745 C CA . GLY A 1 95 ? 24.077 -6.561 -46.004 1.00 51.97 95 GLY A CA 1
ATOM 746 C C . GLY A 1 95 ? 24.082 -7.427 -44.758 1.00 51.97 95 GLY A C 1
ATOM 747 O O . GLY A 1 95 ? 23.568 -8.544 -44.766 1.00 51.97 95 GLY A O 1
ATOM 748 N N . PHE A 1 96 ? 24.694 -6.914 -43.694 1.00 52.09 96 PHE A N 1
ATOM 749 C CA . PHE A 1 96 ? 24.569 -7.468 -42.353 1.00 52.09 96 PHE A CA 1
ATOM 750 C C . PHE A 1 96 ? 23.083 -7.710 -42.056 1.00 52.09 96 PHE A C 1
ATOM 752 O O . PHE A 1 96 ? 22.250 -6.827 -42.265 1.00 52.09 96 PHE A O 1
ATOM 759 N N . ALA A 1 97 ? 22.728 -8.927 -41.643 1.00 61.31 97 ALA A N 1
ATOM 760 C CA . ALA A 1 97 ? 21.352 -9.262 -41.304 1.00 61.31 97 ALA A CA 1
ATOM 761 C C . ALA A 1 97 ? 21.004 -8.589 -39.971 1.00 61.31 97 ALA A C 1
ATOM 763 O O . ALA A 1 97 ? 21.191 -9.167 -38.904 1.00 61.31 97 ALA A O 1
ATOM 764 N N . HIS A 1 98 ? 20.563 -7.338 -40.042 1.00 68.69 98 HIS A N 1
ATOM 765 C CA . HIS A 1 98 ? 20.103 -6.586 -38.888 1.00 68.69 98 HIS A CA 1
ATOM 766 C C . HIS A 1 98 ? 18.815 -7.215 -38.354 1.00 68.69 98 HIS A C 1
ATOM 768 O O . HIS A 1 98 ? 17.822 -7.348 -39.073 1.00 68.69 98 HIS A O 1
ATOM 774 N N . GLN A 1 99 ? 18.846 -7.635 -37.094 1.00 74.50 99 GLN A N 1
ATOM 775 C CA . GLN A 1 99 ? 17.693 -8.179 -36.400 1.00 74.50 99 GLN A CA 1
ATOM 776 C C . GLN A 1 99 ? 16.970 -7.056 -35.650 1.00 74.50 99 GLN A C 1
ATOM 778 O O . GLN A 1 99 ? 17.592 -6.233 -34.982 1.00 74.50 99 GLN A O 1
ATOM 783 N N . LEU A 1 100 ? 15.639 -7.041 -35.757 1.00 80.69 100 LEU A N 1
ATOM 784 C CA . LEU A 1 100 ? 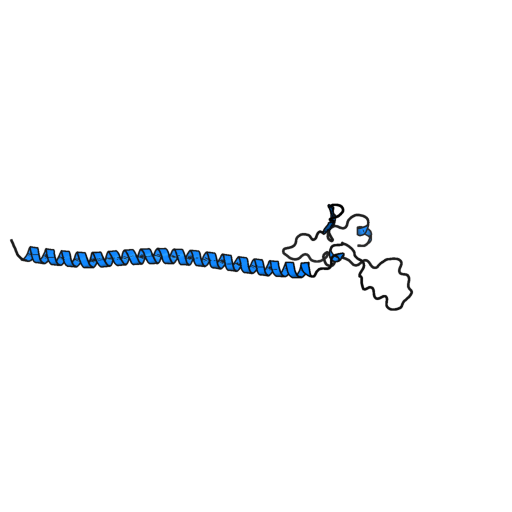14.773 -6.147 -34.988 1.00 80.69 100 LEU A CA 1
ATOM 785 C C . LEU A 1 100 ? 14.891 -6.448 -33.491 1.00 80.69 100 LEU A C 1
ATOM 787 O O . LEU A 1 100 ? 14.873 -7.614 -33.084 1.00 80.69 100 LEU A O 1
ATOM 791 N N . SER A 1 101 ? 14.925 -5.399 -32.670 1.00 82.50 101 SER A N 1
ATOM 792 C CA . SER A 1 101 ? 14.884 -5.555 -31.218 1.00 82.50 101 SER A CA 1
ATOM 793 C C . SER A 1 101 ? 13.667 -6.363 -30.752 1.00 82.50 101 SER A C 1
ATOM 795 O O . SER A 1 101 ? 12.533 -6.070 -31.153 1.00 82.50 101 SER A O 1
ATOM 797 N N . PRO A 1 102 ? 13.842 -7.310 -29.811 1.00 83.88 102 PRO A N 1
ATOM 798 C CA . PRO A 1 102 ? 12.716 -7.995 -29.183 1.00 83.88 102 PRO A CA 1
ATOM 799 C C . PRO A 1 102 ? 11.846 -7.063 -28.318 1.00 83.88 102 PRO A C 1
ATOM 801 O O . PRO A 1 102 ? 10.790 -7.487 -27.862 1.00 83.88 102 PRO A O 1
ATOM 804 N N . LEU A 1 103 ? 12.264 -5.811 -28.081 1.00 84.94 103 LEU A N 1
ATOM 805 C CA . LEU A 1 103 ? 11.523 -4.795 -27.319 1.00 84.94 103 LEU A CA 1
ATOM 806 C C . LEU A 1 103 ? 10.540 -3.964 -28.160 1.00 84.94 103 LEU A C 1
ATOM 808 O O . LEU A 1 103 ? 9.834 -3.109 -27.617 1.00 84.94 103 LEU A O 1
ATOM 812 N N . LEU A 1 104 ? 10.512 -4.177 -29.476 1.00 78.94 104 LEU A N 1
ATOM 813 C CA . LEU A 1 104 ? 9.616 -3.491 -30.407 1.00 78.94 104 LEU A CA 1
ATOM 814 C C . LEU A 1 104 ? 8.160 -4.001 -30.382 1.00 78.94 104 LEU A C 1
ATOM 816 O O . LEU A 1 104 ? 7.259 -3.164 -30.330 1.00 78.94 104 LEU A O 1
ATOM 820 N N . PRO A 1 105 ? 7.883 -5.322 -30.447 1.00 76.56 105 PRO A N 1
ATOM 821 C CA . PRO A 1 105 ? 6.521 -5.812 -30.668 1.00 76.56 105 PRO A CA 1
ATOM 822 C C . PRO A 1 105 ? 5.645 -5.851 -29.409 1.00 76.56 105 PRO A C 1
ATOM 824 O O . PRO A 1 105 ? 4.427 -5.734 -29.527 1.00 76.56 105 PRO A O 1
ATOM 827 N N . GLU A 1 106 ? 6.226 -6.018 -28.217 1.00 75.44 106 GLU A N 1
ATOM 828 C CA . GLU A 1 106 ? 5.462 -6.195 -26.979 1.00 75.44 106 GLU A CA 1
ATOM 829 C C . GLU A 1 106 ? 6.093 -5.410 -25.825 1.00 75.44 106 GLU A C 1
ATOM 831 O O . GLU A 1 106 ? 7.252 -5.621 -25.463 1.00 75.44 106 GLU A O 1
ATOM 836 N N . LEU A 1 107 ? 5.316 -4.491 -25.242 1.00 80.94 107 LEU A N 1
ATOM 837 C CA . LEU A 1 107 ? 5.685 -3.805 -24.009 1.00 80.94 107 LEU A CA 1
ATOM 838 C C . LEU A 1 107 ? 4.986 -4.486 -22.824 1.00 80.94 107 LEU A C 1
ATOM 840 O O . LEU A 1 107 ? 3.768 -4.676 -22.872 1.00 80.94 107 LEU A O 1
ATOM 844 N N . PRO A 1 108 ? 5.721 -4.817 -21.746 1.00 84.00 108 PRO A N 1
ATOM 845 C CA . PRO A 1 108 ? 5.119 -5.283 -20.503 1.00 84.00 108 PRO A CA 1
ATOM 846 C C . PRO A 1 108 ? 4.097 -4.280 -19.951 1.00 84.00 108 PRO A C 1
ATOM 848 O O . PRO A 1 108 ? 4.277 -3.073 -20.084 1.00 84.00 108 PRO A O 1
ATOM 851 N N . GLU A 1 109 ? 3.068 -4.770 -19.254 1.00 85.06 109 GLU A N 1
ATOM 852 C CA . GLU A 1 109 ? 1.942 -3.963 -18.741 1.00 85.06 109 GLU A CA 1
ATOM 853 C C . GLU A 1 109 ? 2.375 -2.695 -17.978 1.00 85.06 109 GLU A C 1
ATOM 855 O O . GLU A 1 109 ? 1.778 -1.628 -18.135 1.00 85.06 109 GLU A O 1
ATOM 860 N N . PHE A 1 110 ? 3.438 -2.794 -17.176 1.00 86.25 110 PHE A N 1
ATOM 861 C CA . PHE A 1 110 ? 3.937 -1.698 -16.339 1.00 86.25 110 PHE A CA 1
ATOM 862 C C . PHE A 1 110 ? 5.113 -0.924 -16.955 1.00 86.25 110 PHE A C 1
ATOM 864 O O . PHE A 1 110 ? 5.708 -0.083 -16.281 1.00 86.25 110 PHE A O 1
ATOM 871 N N . VAL A 1 111 ? 5.452 -1.173 -18.224 1.00 88.06 111 VAL A N 1
ATOM 872 C CA . VAL A 1 111 ? 6.559 -0.511 -18.926 1.00 88.06 111 VAL A CA 1
ATOM 873 C C . VAL A 1 111 ? 6.022 0.287 -20.106 1.00 88.06 111 VAL A C 1
ATOM 875 O O . VAL A 1 111 ? 5.352 -0.238 -20.986 1.00 88.06 111 VAL A O 1
ATOM 878 N N . ARG A 1 112 ? 6.329 1.589 -20.137 1.00 88.00 112 ARG A N 1
ATOM 879 C CA . ARG A 1 112 ? 5.864 2.496 -21.204 1.00 88.00 112 ARG A CA 1
ATOM 880 C C . ARG A 1 112 ? 6.897 2.715 -22.305 1.00 88.00 112 ARG A C 1
ATOM 882 O O . ARG A 1 112 ? 6.514 3.051 -23.419 1.00 88.00 112 ARG A O 1
ATOM 889 N N . LEU A 1 113 ? 8.182 2.599 -21.977 1.00 88.38 113 LEU A N 1
ATOM 890 C CA . LEU A 1 113 ? 9.291 2.884 -22.881 1.00 88.38 113 LEU A CA 1
ATOM 891 C C . LEU A 1 113 ? 10.557 2.202 -22.367 1.00 88.38 113 LEU A C 1
ATOM 893 O O . LEU A 1 113 ? 10.818 2.247 -21.165 1.00 88.38 113 LEU A O 1
ATOM 897 N N . HIS A 1 114 ? 11.349 1.646 -23.280 1.00 89.31 114 HIS A N 1
ATOM 898 C CA . HIS A 1 114 ? 12.727 1.258 -23.001 1.00 89.31 114 HIS A CA 1
ATOM 899 C C . HIS A 1 114 ? 13.643 2.305 -23.628 1.00 89.31 114 HIS A C 1
ATOM 901 O O . HIS A 1 114 ? 13.428 2.722 -24.766 1.00 89.31 114 HIS A O 1
ATOM 907 N N . PHE A 1 115 ? 14.635 2.767 -22.881 1.00 88.50 115 PHE A N 1
ATOM 908 C CA . PHE A 1 115 ? 15.603 3.732 -23.377 1.00 88.50 115 PHE A CA 1
ATOM 909 C C . PHE A 1 115 ? 16.960 3.478 -22.738 1.00 88.50 115 PHE A C 1
ATOM 911 O O . PHE A 1 115 ? 17.046 2.992 -21.610 1.00 88.50 115 PHE A O 1
ATOM 918 N N . GLU A 1 116 ? 17.999 3.848 -23.463 1.00 87.06 116 GLU A N 1
ATOM 919 C CA . GLU A 1 116 ? 19.371 3.866 -22.995 1.00 87.06 116 GLU A CA 1
ATOM 920 C C . GLU A 1 116 ? 19.861 5.315 -22.953 1.00 87.06 116 GLU A C 1
ATOM 922 O O . GLU A 1 116 ? 19.431 6.163 -23.740 1.00 87.06 116 GLU A O 1
ATOM 927 N N . ILE A 1 117 ? 20.726 5.611 -21.984 1.00 87.62 117 ILE A N 1
ATOM 928 C CA . ILE A 1 117 ? 21.420 6.892 -21.890 1.00 87.62 117 ILE A CA 1
ATOM 929 C C . ILE A 1 117 ? 22.907 6.603 -22.034 1.00 87.62 117 ILE A C 1
ATOM 931 O O . ILE A 1 117 ? 23.511 6.004 -21.144 1.00 87.62 117 ILE A O 1
ATOM 935 N N . ASP A 1 118 ? 23.497 7.063 -23.131 1.00 85.50 118 ASP A N 1
ATOM 936 C CA . ASP A 1 118 ? 24.931 6.939 -23.346 1.00 85.50 118 ASP A CA 1
ATOM 937 C C . ASP A 1 118 ? 25.674 7.903 -22.407 1.00 85.50 118 ASP A C 1
ATOM 939 O O . ASP A 1 118 ? 25.532 9.129 -22.461 1.00 85.50 118 ASP A O 1
ATOM 943 N N . ALA A 1 119 ? 26.482 7.334 -21.512 1.00 83.19 119 ALA A N 1
ATOM 944 C CA . ALA A 1 119 ? 27.247 8.074 -20.514 1.00 83.19 119 ALA A CA 1
ATOM 945 C C . ALA A 1 119 ? 28.320 8.998 -21.123 1.00 83.19 119 ALA A C 1
ATOM 947 O O . ALA A 1 119 ? 28.796 9.907 -20.441 1.00 83.19 119 ALA A O 1
ATOM 948 N N . SER A 1 120 ? 28.719 8.779 -22.379 1.00 84.44 120 SER A N 1
ATOM 949 C CA . SER A 1 120 ? 29.789 9.534 -23.035 1.00 84.44 120 SER A CA 1
ATOM 950 C C . SER A 1 120 ? 29.310 10.834 -23.690 1.00 84.44 120 SER A C 1
ATOM 952 O O . SER A 1 120 ? 30.016 11.843 -23.640 1.00 84.44 120 SER A O 1
ATOM 954 N N . ASN A 1 121 ? 28.109 10.835 -24.274 1.00 83.06 121 ASN A N 1
ATOM 955 C CA . ASN A 1 121 ? 27.549 11.967 -25.019 1.00 83.06 121 ASN A CA 1
ATOM 956 C C . ASN A 1 121 ? 26.216 12.488 -24.440 1.00 83.06 121 ASN A C 1
ATOM 958 O O . ASN A 1 121 ? 25.748 13.544 -24.867 1.00 83.06 121 ASN A O 1
ATOM 962 N N . GLY A 1 122 ? 25.618 11.790 -23.466 1.00 83.75 122 GLY A N 1
ATOM 963 C CA . GLY A 1 122 ? 24.310 12.123 -22.894 1.00 83.75 122 GLY A CA 1
ATOM 964 C C . GLY A 1 122 ? 23.133 11.910 -23.855 1.00 83.75 122 GLY A C 1
ATOM 965 O O . GLY A 1 122 ? 22.042 12.427 -23.614 1.00 83.75 122 GLY A O 1
ATOM 966 N N . GLY A 1 123 ? 23.355 11.201 -24.959 1.00 85.19 123 GLY A N 1
ATOM 967 C CA . GLY A 1 123 ? 22.357 10.847 -25.953 1.00 85.19 123 GLY A CA 1
ATOM 968 C C . GLY A 1 123 ? 21.372 9.836 -25.387 1.00 85.19 123 GLY A C 1
ATOM 969 O O . GLY A 1 123 ? 21.757 8.904 -24.683 1.00 85.19 123 GLY A O 1
ATOM 970 N N . ILE A 1 124 ? 20.093 10.045 -25.690 1.00 86.19 124 ILE A N 1
ATOM 971 C CA . ILE A 1 124 ? 19.015 9.134 -25.316 1.00 86.19 124 ILE A CA 1
ATOM 972 C C . ILE A 1 124 ? 18.598 8.385 -26.574 1.00 86.19 124 ILE A C 1
ATOM 974 O O . ILE A 1 124 ? 18.165 9.009 -27.546 1.00 86.19 124 ILE A O 1
ATOM 978 N N . THR A 1 125 ? 18.712 7.065 -26.544 1.00 83.12 125 THR A N 1
ATOM 979 C CA . THR A 1 125 ? 18.286 6.168 -27.622 1.00 83.12 125 THR A CA 1
ATOM 980 C C . THR A 1 125 ? 17.186 5.246 -27.113 1.00 83.12 125 THR A C 1
ATOM 982 O O . THR A 1 125 ? 17.061 4.993 -25.915 1.00 83.12 125 THR A O 1
ATOM 985 N N . SER A 1 126 ? 16.312 4.791 -28.007 1.00 86.25 126 SER A N 1
ATOM 986 C CA . SER A 1 126 ? 15.208 3.903 -27.651 1.00 86.25 126 SER A CA 1
ATOM 987 C C . SER A 1 126 ? 14.921 2.948 -28.804 1.00 86.25 126 SER A C 1
ATOM 989 O O . SER A 1 126 ? 14.783 3.424 -29.933 1.00 86.25 126 SER A O 1
ATOM 991 N N . PRO A 1 127 ? 14.723 1.640 -28.544 1.00 85.31 127 PRO A N 1
ATOM 992 C CA . PRO A 1 127 ? 14.298 0.696 -29.572 1.00 85.31 127 PRO A CA 1
ATOM 993 C C . PRO A 1 127 ? 13.007 1.132 -30.254 1.00 85.31 127 PRO A C 1
ATOM 995 O O . PRO A 1 127 ? 12.837 0.932 -31.449 1.00 85.31 127 PRO A O 1
ATOM 998 N N . GLN A 1 128 ? 12.088 1.731 -29.490 1.00 84.50 128 GLN A N 1
ATOM 999 C CA . GLN A 1 128 ? 10.764 2.108 -29.975 1.00 84.50 128 GLN A CA 1
ATOM 1000 C C . GLN A 1 128 ? 10.775 3.381 -30.834 1.00 84.50 128 GLN A C 1
ATOM 1002 O O . GLN A 1 128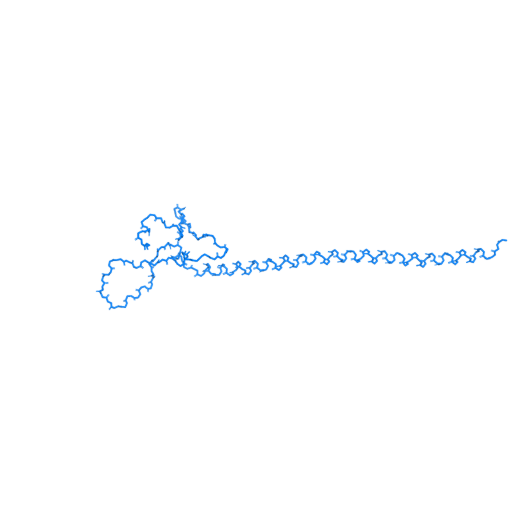 ? 9.765 3.691 -31.467 1.00 84.50 128 GLN A O 1
ATOM 1007 N N . VAL A 1 129 ? 11.885 4.125 -30.863 1.00 83.12 129 VAL A N 1
ATOM 1008 C CA . VAL A 1 129 ? 12.021 5.360 -31.643 1.00 83.12 129 VAL A CA 1
ATOM 1009 C C . VAL A 1 129 ? 13.364 5.343 -32.387 1.00 83.12 129 VAL A C 1
ATOM 1011 O O . VAL A 1 129 ? 14.322 5.960 -31.919 1.00 83.12 129 VAL A O 1
ATOM 1014 N N . PRO A 1 130 ? 13.446 4.660 -33.549 1.00 74.88 130 PRO A N 1
ATOM 1015 C CA . PRO A 1 130 ? 14.651 4.651 -34.374 1.00 74.88 130 PRO A CA 1
ATOM 1016 C C . PRO A 1 130 ? 15.000 6.064 -34.847 1.00 74.88 130 PRO A C 1
ATOM 1018 O O . PRO A 1 130 ? 14.117 6.850 -35.220 1.00 74.88 130 PRO A O 1
ATOM 1021 N N . VAL A 1 131 ? 16.288 6.395 -34.878 1.00 70.12 131 VAL A N 1
ATOM 1022 C CA . VAL A 1 131 ? 16.773 7.727 -35.263 1.00 70.12 131 VAL A CA 1
ATOM 1023 C C . VAL A 1 131 ? 17.549 7.658 -36.583 1.00 70.12 131 VAL A C 1
ATOM 1025 O O . VAL A 1 131 ? 18.333 6.754 -36.835 1.00 70.12 131 VAL A O 1
ATOM 1028 N N . GLY A 1 132 ? 17.338 8.628 -37.480 1.00 69.81 132 GLY A N 1
ATOM 1029 C CA . GLY A 1 132 ? 18.127 8.741 -38.716 1.00 69.81 132 GLY A CA 1
ATOM 1030 C C . GLY A 1 132 ? 17.802 7.697 -39.798 1.00 69.81 132 GLY A C 1
ATOM 1031 O O . GLY A 1 132 ? 16.646 7.541 -40.184 1.00 69.81 132 GLY A O 1
ATOM 1032 N N . SER A 1 133 ? 18.826 7.043 -40.360 1.00 61.12 133 SER A N 1
ATOM 1033 C CA . SER A 1 133 ? 18.714 6.109 -41.500 1.00 61.12 133 SER A CA 1
ATOM 1034 C C . SER A 1 133 ? 18.190 4.716 -41.134 1.00 61.12 133 SER A C 1
ATOM 1036 O O . SER A 1 133 ? 17.983 3.893 -42.020 1.00 61.12 133 SER A O 1
ATOM 1038 N N . GLU A 1 134 ? 17.953 4.458 -39.849 1.00 62.88 134 GLU A N 1
ATOM 1039 C CA . GLU A 1 134 ? 17.499 3.168 -39.313 1.00 62.88 134 GLU A CA 1
ATOM 1040 C C . GLU A 1 134 ? 16.084 2.789 -39.779 1.00 62.88 134 GLU A C 1
ATOM 1042 O O . GLU A 1 134 ? 15.763 1.613 -39.909 1.00 62.88 134 GLU A O 1
ATOM 1047 N N . TRP A 1 135 ? 15.262 3.779 -40.150 1.00 58.75 135 TRP A N 1
ATOM 1048 C CA . TRP A 1 135 ? 13.969 3.559 -40.812 1.00 58.75 135 TRP A CA 1
ATOM 1049 C C . TRP A 1 135 ? 14.091 2.836 -42.159 1.00 58.75 135 TRP A C 1
ATOM 1051 O O . TRP A 1 135 ? 13.107 2.289 -42.642 1.00 58.75 135 TRP A O 1
ATOM 1061 N N . GLY A 1 136 ? 15.275 2.849 -42.780 1.00 57.06 136 GLY A N 1
ATOM 1062 C CA . GLY A 1 136 ? 15.540 2.148 -44.034 1.00 57.06 136 GLY A CA 1
ATOM 1063 C C . GLY A 1 136 ? 15.711 0.632 -43.889 1.00 57.06 136 GLY A C 1
ATOM 1064 O O . GLY A 1 136 ? 15.788 -0.044 -44.912 1.00 57.06 136 GLY A O 1
ATOM 1065 N N . TYR A 1 137 ? 15.782 0.113 -42.656 1.00 56.25 137 TYR A N 1
ATOM 1066 C CA . TYR A 1 137 ? 15.925 -1.318 -42.354 1.00 56.25 137 TYR A CA 1
ATOM 1067 C C . TYR A 1 137 ? 14.615 -1.997 -41.913 1.00 56.25 137 TYR A C 1
ATOM 1069 O O . TYR A 1 137 ? 14.605 -3.217 -41.745 1.00 56.25 137 TYR A O 1
ATOM 1077 N N . ALA A 1 138 ? 13.537 -1.226 -41.716 1.00 52.84 138 ALA A N 1
ATOM 1078 C CA . ALA A 1 138 ? 12.186 -1.724 -41.430 1.00 52.84 138 ALA A CA 1
ATOM 1079 C C . ALA A 1 138 ? 11.465 -2.178 -42.709 1.00 52.84 138 ALA A C 1
ATOM 1081 O O . ALA A 1 138 ? 10.730 -3.189 -42.635 1.00 52.84 138 ALA A O 1
#

Sequence (138 aa):
MSRSWLIWSVLAACALLIVGAMAWSTNKAIQLEEKQALAESDAELEERVRMSLARMDSAASGLMILENQRPLHHYEPFFEPEDVLTASFPRQVDGFAHQLSPLLPELPEFVRLHFEIDASNGGITSPQVPVGSEWGYA

Radius of gyration: 38.93 Å; chains: 1; bounding box: 70×35×115 Å

Secondary structure (DSSP, 8-state):
--HHHHHHHHHHHHHHHHHHHHHHHHHHHHHHHHHHHHHHHHHHHHHHHHHHHHHHHHHHHHHHHHHHT--GGGGSSEE--TT----S-----SS--PEEPTTSS---TT-----EE-TTT--EEBTTB--GGGGGG-

Foldseek 3Di:
DDVVVVVVVVVVVVVCVVVVVVVVVVVVVVVVVVVVVVVVVVVVVVVVVVVVVVVVVVVVVVVVVVVVPDDPQLFAQWDADPPPPVPDDPDPPVDRPTDGRPCAPDDPPPGDFDWDQDPPPRDIGGSNDDDDCVVVND